Protein 1MID (pdb70)

Solvent-accessible surface area: 5319 Å² total; per-residue (Å²): 65,82,60,43,70,0,61,78,50,32,139,49,2,57,90,14,11,68,52,23,127,40,26,52,52,127,0,17,94,10,12,120,65,7,76,94,71,12,127,56,38,38,36,83,40,36,21,14,85,6,55,85,55,54,29,75,71,31,138,99,56,48,82,120,28,12,51,36,9,17,90,116,0,109,18,114,54,96,81,109,57,48,49,70,37,81,7,71,177,11,144

Foldseek 3Di:
DALVLLCVLQVLCLCQQLVHDDPDPSNLVSVVVLLVVLPDQVSQLRNVVNVLVVQVVRHNGRLVSVQCSCVVSVHDDPFRSDNPDDSVPGD

InterPro domains:
  IPR000528 Plant non-specific lipid-transfer protein/Par allergen [PR00382] (28-44)
  IPR000528 Plant non-specific lipid-transfer protein/Par allergen [PR00382] (48-62)
  IPR000528 Plant non-specific lipid-transfer protein/Par allergen [PR00382] (69-84)
  IPR000528 Plant non-specific lipid-transfer protein/Par allergen [PR00382] (86-103)
  IPR000528 Plant non-specific lipid-transfer protein/Par allergen [PR00382] (104-115)
  IPR000528 Plant non-specific lipid-transfer protein/Par allergen [PS00597] (95-116)
  IPR000528 Plant non-specific lipid-transfer protein/Par allergen [PTHR33076] (5-114)
  IPR016140 Bifunctional inhibitor/plant lipid transfer protein/seed storage helical domain [PF00234] (29-113)
  IPR016140 Bifunctional inhibitor/plant lipid transfer protein/seed storage helical domain [SM00499] (29-113)
  IPR036312 Bifunctional inhibitor/plant lipid transfer protein/seed storage helical domain superfamily [G3DSA:1.10.110.10] (27-117)
  IPR036312 Bifunctional inhibitor/plant lipid transfer protein/seed storage helical domain superfamily [SSF47699] (28-116)

Secondary structure (DSSP, 8-state):
--HHHHHHHHGGGHHHHTT-S---HHHHHHHHHHHHH--SHHHHHHHHHHHHHHHHT-TT--HHHHHHHHHHTT----S---TT--GGG--

B-factor: mean 20.61, std 9.55, range [7.68, 61.74]

Nearest PDB structures (foldseek):
  1mid-assembly1_A  TM=1.011E+00  e=1.167E-16  Hordeum vulgare
  3gsh-assembly2_B  TM=9.523E-01  e=2.326E-13  Hordeum vulgare
  1bwo-assembly2_B  TM=9.640E-01  e=4.144E-11  Triticum aestivum
  1uva-assembly1_A-2  TM=9.553E-01  e=1.606E-10  Oryza sativa
  1uvc-assembly1_A  TM=9.600E-01  e=2.155E-10  Oryza sativa

Structure (mmCIF, N/CA/C/O backbone):
data_1MID
#
_entry.id   1MID
#
_cell.length_a   34.296
_cell.length_b   26.992
_cell.length_c   37.615
_cell.angle_alpha   90.00
_cell.angle_beta   89.95
_cell.angle_gamma   90.00
#
_symmetry.space_group_name_H-M   'P 1 21 1'
#
loop_
_entity.id
_entity.type
_entity.pdbx_description
1 polymer 'nonspecific lipid-transfer protein 1'
2 non-polymer [2-((1-OXODODECANOXY-(2-HYDROXY-3-PROPANYL))-PHOSPHONATE-OXY)-ETHYL]-TRIMETHYLAMMONIUM
3 water water
#
loop_
_atom_site.group_PDB
_atom_site.id
_atom_site.type_symbol
_atom_site.label_atom_id
_atom_site.label_alt_id
_atom_site.label_comp_id
_atom_site.label_asym_id
_atom_site.label_entity_id
_atom_site.label_seq_id
_atom_site.pdbx_PDB_ins_code
_atom_site.Cartn_x
_atom_site.Cartn_y
_atom_site.Cartn_z
_atom_site.occupancy
_atom_site.B_iso_or_equiv
_atom_site.auth_seq_id
_atom_site.auth_comp_id
_atom_site.auth_asym_id
_atom_site.auth_atom_id
_atom_site.pdbx_PDB_model_num
ATOM 1 N N . LEU A 1 1 ? 21.605 -9.172 13.736 1.00 23.19 1 LEU A N 1
ATOM 2 C CA . LEU A 1 1 ? 20.323 -8.729 13.116 1.00 20.04 1 LEU A CA 1
ATOM 3 C C . LEU A 1 1 ? 19.898 -9.615 11.952 1.00 16.62 1 LEU A C 1
ATOM 4 O O . LEU A 1 1 ? 20.690 -9.898 11.061 1.00 15.97 1 LEU A O 1
ATOM 9 N N . ASN A 1 2 ? 18.649 -10.067 11.983 1.00 13.45 2 ASN A N 1
ATOM 10 C CA . ASN A 1 2 ? 18.088 -10.861 10.899 1.00 12.20 2 ASN A CA 1
ATOM 11 C C . ASN A 1 2 ? 16.618 -10.460 10.748 1.00 10.83 2 ASN A C 1
ATOM 12 O O . ASN A 1 2 ? 16.124 -9.634 11.516 1.00 9.90 2 ASN A O 1
ATOM 17 N N . CYS A 1 3 ? 15.928 -11.013 9.755 1.00 9.76 3 CYS A N 1
ATOM 18 C CA . CYS A 1 3 ? 14.533 -10.655 9.511 1.00 9.34 3 CYS A CA 1
ATOM 19 C C . CYS A 1 3 ? 13.559 -11.000 10.616 1.00 9.18 3 CYS A C 1
ATOM 20 O O . CYS A 1 3 ? 12.565 -10.301 10.805 1.00 9.69 3 CYS A O 1
ATOM 23 N N . GLY A 1 4 ? 13.828 -12.084 11.333 1.00 10.56 4 GLY A N 1
ATOM 24 C CA . GLY A 1 4 ? 12.948 -12.462 12.415 1.00 9.86 4 GLY A CA 1
ATOM 25 C C . GLY A 1 4 ? 12.984 -11.357 13.448 1.00 10.47 4 GLY A C 1
ATOM 26 O O . GLY A 1 4 ? 11.957 -10.966 14.007 1.00 10.59 4 GLY A O 1
ATOM 27 N N . GLN A 1 5 ? 14.177 -10.837 13.707 1.00 10.51 5 GLN A N 1
ATOM 28 C CA . GLN A 1 5 ? 14.305 -9.773 14.687 1.00 10.20 5 GLN A CA 1
ATOM 29 C C . GLN A 1 5 ? 13.584 -8.527 14.195 1.00 10.79 5 GLN A C 1
ATOM 30 O O . GLN A 1 5 ? 12.875 -7.8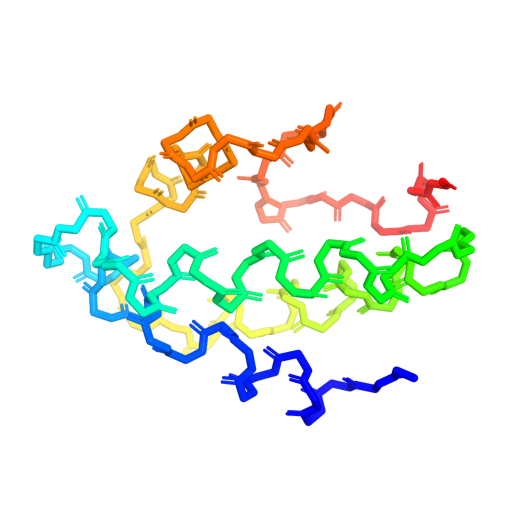75 14.959 1.00 11.27 5 GLN A O 1
ATOM 36 N N . VAL A 1 6 ? 13.751 -8.203 12.917 1.00 9.65 6 VAL A N 1
ATOM 37 C CA . VAL A 1 6 ? 13.082 -7.036 12.351 1.00 8.81 6 VAL A CA 1
ATOM 38 C C . VAL A 1 6 ? 11.565 -7.172 12.520 1.00 9.22 6 VAL A C 1
ATOM 39 O O . VAL A 1 6 ? 10.896 -6.227 12.933 1.00 9.00 6 VAL A O 1
ATOM 43 N N . ASP A 1 7 ? 11.026 -8.350 12.210 1.00 8.90 7 ASP A N 1
ATOM 44 C CA . ASP A 1 7 ? 9.592 -8.573 12.338 1.00 10.72 7 ASP A CA 1
ATOM 45 C C . ASP A 1 7 ? 9.120 -8.338 13.762 1.00 11.36 7 ASP A C 1
ATOM 46 O O . ASP A 1 7 ? 8.090 -7.702 13.983 1.00 13.02 7 ASP A O 1
ATOM 51 N N . SER A 1 8 ? 9.855 -8.871 14.731 1.00 10.18 8 SER A N 1
ATOM 52 C CA . SER A 1 8 ? 9.464 -8.711 16.124 1.00 11.51 8 SER A CA 1
ATOM 53 C C . SER A 1 8 ? 9.461 -7.249 16.546 1.00 11.55 8 SER A C 1
ATOM 54 O O . SER A 1 8 ? 8.527 -6.784 17.193 1.00 12.22 8 SER A O 1
ATOM 57 N N . LYS A 1 9 ? 10.509 -6.523 16.181 1.00 12.25 9 LYS A N 1
ATOM 58 C CA . LYS A 1 9 ? 10.608 -5.114 16.540 1.00 13.06 9 LYS A CA 1
ATOM 59 C C . LYS A 1 9 ? 9.493 -4.262 15.921 1.00 13.27 9 LYS A C 1
ATOM 60 O O . LYS A 1 9 ? 8.919 -3.404 16.593 1.00 11.31 9 LYS A O 1
ATOM 66 N N . MET A 1 10 ? 9.185 -4.529 14.651 1.00 13.27 10 MET A N 1
ATOM 67 C CA . MET A 1 10 ? 8.183 -3.773 13.892 1.00 13.15 10 MET A CA 1
ATOM 68 C C . MET A 1 10 ? 6.734 -4.224 13.987 1.00 13.99 10 MET A C 1
ATOM 69 O O . MET A 1 10 ? 5.835 -3.481 13.588 1.00 13.50 10 MET A O 1
ATOM 74 N N . LYS A 1 11 ? 6.495 -5.427 14.495 1.00 14.16 11 LYS A N 1
ATOM 75 C CA . LYS A 1 11 ? 5.132 -5.936 14.570 1.00 16.09 11 LYS A CA 1
ATOM 76 C C . LYS A 1 11 ? 4.135 -4.980 15.238 1.00 15.55 11 LYS A C 1
ATOM 77 O O . LYS A 1 11 ? 3.006 -4.826 14.761 1.00 16.36 11 LYS A O 1
ATOM 83 N N . PRO A 1 12 ? 4.533 -4.320 16.341 1.00 14.36 12 PRO A N 1
ATOM 84 C CA . PRO A 1 12 ? 3.608 -3.397 17.005 1.00 13.84 12 PRO A CA 1
ATOM 85 C C . PRO A 1 12 ? 3.130 -2.268 16.088 1.00 13.71 12 PRO A C 1
ATOM 86 O O . PRO A 1 12 ? 2.150 -1.591 16.394 1.00 13.83 12 PRO A O 1
ATOM 90 N N . CYS A 1 13 ? 3.834 -2.072 14.974 1.00 12.81 13 CYS A N 1
ATOM 91 C CA . CYS A 1 13 ? 3.500 -1.029 14.009 1.00 12.70 13 CYS A CA 1
ATOM 92 C C . CYS A 1 13 ? 2.551 -1.528 12.940 1.00 13.29 13 CYS A C 1
ATOM 93 O O . CYS A 1 13 ? 2.034 -0.741 12.149 1.00 14.11 13 CYS A O 1
ATOM 96 N N . LEU A 1 14 ? 2.335 -2.835 12.909 1.00 13.68 14 LEU A N 1
ATOM 97 C CA . LEU A 1 14 ? 1.486 -3.440 11.894 1.00 16.02 14 LEU A CA 1
ATOM 98 C C . LEU A 1 14 ? 0.103 -2.810 11.748 1.00 16.26 14 LEU A C 1
ATOM 99 O O . LEU A 1 14 ? -0.290 -2.428 10.647 1.00 15.71 14 LEU A O 1
ATOM 104 N N . THR A 1 15 ? -0.630 -2.684 12.849 1.00 16.66 15 THR A N 1
ATOM 105 C CA . THR A 1 15 ? -1.968 -2.113 12.769 1.00 19.27 15 THR A CA 1
ATOM 106 C C . THR A 1 15 ? -1.938 -0.689 12.215 1.00 18.47 15 THR A C 1
ATOM 107 O O . THR A 1 15 ? -2.821 -0.293 11.451 1.00 19.08 15 THR A O 1
ATOM 111 N N . TYR A 1 16 ? -0.913 0.076 12.578 1.00 16.02 16 TYR A N 1
ATOM 112 C CA . TYR A 1 16 ? -0.801 1.440 12.084 1.00 14.15 16 TYR A CA 1
ATOM 113 C C . TYR A 1 16 ? -0.555 1.477 10.569 1.00 13.32 16 TYR A C 1
ATOM 114 O O . TYR A 1 16 ? -1.198 2.245 9.854 1.00 12.87 16 TYR A O 1
ATOM 123 N N . VAL A 1 17 ? 0.358 0.650 10.070 1.00 13.30 17 VAL A N 1
ATOM 124 C CA . VAL A 1 17 ? 0.632 0.658 8.640 1.00 15.23 17 VAL A CA 1
ATOM 125 C C . VAL A 1 17 ? -0.518 0.038 7.858 1.00 16.91 17 VAL A C 1
ATOM 126 O O . VAL A 1 17 ? -0.579 0.150 6.635 1.00 19.67 17 VAL A O 1
ATOM 130 N N . GLN A 1 18 ? -1.438 -0.614 8.562 1.00 18.41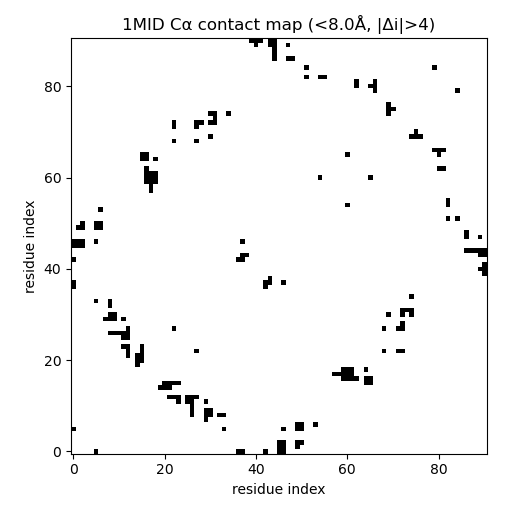 18 GLN A N 1
ATOM 131 C CA . GLN A 1 18 ? -2.591 -1.208 7.897 1.00 18.41 18 GLN A CA 1
ATOM 132 C C . GLN A 1 18 ? -3.805 -0.291 7.997 1.00 18.89 18 GLN A C 1
ATOM 133 O O . GLN A 1 18 ? -4.948 -0.735 7.870 1.00 19.43 18 GLN A O 1
ATOM 139 N N . GLY A 1 19 ? -3.545 0.993 8.234 1.00 17.72 19 GLY A N 1
ATOM 140 C CA . GLY A 1 19 ? -4.619 1.970 8.306 1.00 17.57 19 GLY A CA 1
ATOM 141 C C . GLY A 1 19 ? -5.223 2.229 9.672 1.00 17.10 19 GLY A C 1
ATOM 142 O O . GLY A 1 19 ? -6.182 2.994 9.791 1.00 17.49 19 GLY A O 1
ATOM 143 N N . GLY A 1 20 ? -4.676 1.597 10.702 1.00 16.05 20 GLY A N 1
ATOM 144 C CA . GLY A 1 20 ? -5.195 1.801 12.036 1.00 15.79 20 GLY A CA 1
ATOM 145 C C . GLY A 1 20 ? -4.554 3.022 12.653 1.00 17.26 20 GLY A C 1
ATOM 146 O O . GLY A 1 20 ? -3.748 3.688 12.011 1.00 17.63 20 GLY A O 1
ATOM 147 N N . PRO A 1 21 ? -4.909 3.357 13.901 1.00 18.38 21 PRO A N 1
ATOM 148 C CA . PRO A 1 21 ? -4.332 4.522 14.574 1.00 18.75 21 PRO A CA 1
ATOM 149 C C . PRO A 1 21 ? -2.890 4.237 14.991 1.00 18.28 21 PRO A C 1
ATOM 150 O O . PRO A 1 21 ? -2.448 3.088 14.987 1.00 18.04 21 PRO A O 1
ATOM 154 N N . GLY A 1 22 ? -2.162 5.287 15.344 1.00 17.90 22 GLY A N 1
ATOM 155 C CA . GLY A 1 22 ? -0.784 5.112 15.749 1.00 17.57 22 GLY A CA 1
ATOM 156 C C . GLY A 1 22 ? 0.099 6.185 15.151 1.00 17.22 22 GLY A C 1
ATOM 157 O O . GLY A 1 22 ? -0.398 7.206 14.679 1.00 17.84 22 GLY A O 1
ATOM 158 N N . PRO A 1 23 ? 1.422 5.981 15.160 1.00 16.60 23 PRO A N 1
ATOM 159 C CA . PRO A 1 23 ? 2.071 4.787 15.709 1.00 16.38 23 PRO A CA 1
ATOM 160 C C . PRO A 1 23 ? 1.964 4.722 17.230 1.00 16.10 23 PRO A C 1
ATOM 161 O O . PRO A 1 23 ? 2.038 5.743 17.910 1.00 17.23 23 PRO A O 1
ATOM 165 N N . SER A 1 24 ? 1.771 3.519 17.756 1.00 15.66 24 SER A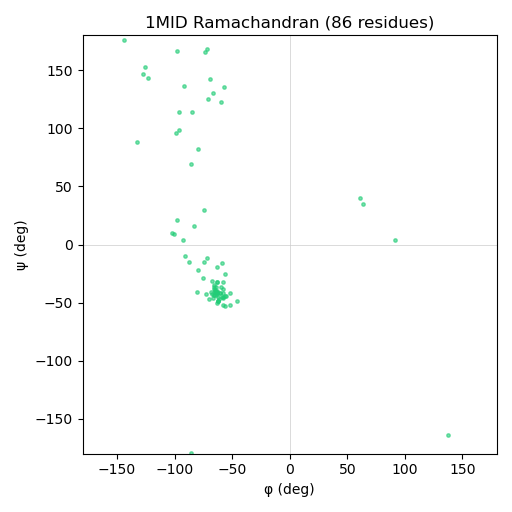 N 1
ATOM 166 C CA . SER A 1 24 ? 1.662 3.327 19.196 1.00 16.89 24 SER A CA 1
ATOM 167 C C . SER A 1 24 ? 3.034 3.508 19.829 1.00 17.53 24 SER A C 1
ATOM 168 O O . SER A 1 24 ? 4.049 3.549 19.136 1.00 16.50 24 SER A O 1
ATOM 171 N N . GLY A 1 25 ? 3.060 3.609 21.151 1.00 18.68 25 GLY A N 1
ATOM 172 C CA . GLY A 1 25 ? 4.326 3.757 21.839 1.00 18.56 25 GLY A CA 1
ATOM 173 C C . GLY A 1 25 ? 5.159 2.506 21.631 1.00 18.77 25 GLY A C 1
ATOM 174 O O . GLY A 1 25 ? 6.380 2.588 21.501 1.00 17.49 25 GLY A O 1
ATOM 175 N N . GLU A 1 26 ? 4.504 1.347 21.602 1.00 18.40 26 GLU A N 1
ATOM 176 C CA . GLU A 1 26 ? 5.204 0.084 21.405 1.00 20.06 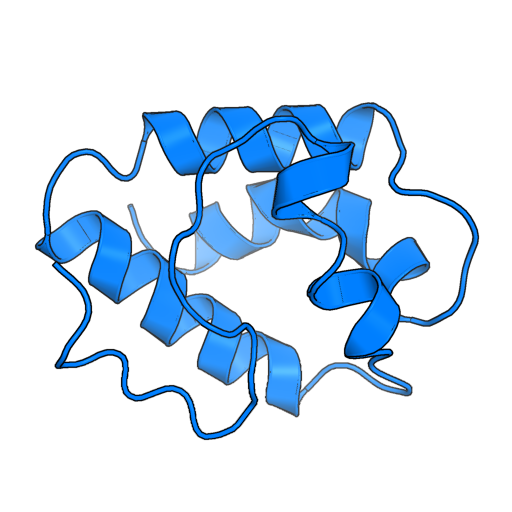26 GLU A CA 1
ATOM 177 C C . GLU A 1 26 ? 5.811 0.040 20.018 1.00 18.67 26 GLU A C 1
ATOM 178 O O . GLU A 1 26 ? 6.914 -0.471 19.831 1.00 18.94 26 GLU A O 1
ATOM 184 N N . CYS A 1 27 ? 5.084 0.570 19.042 1.00 16.37 27 CYS A N 1
ATOM 185 C CA . CYS A 1 27 ? 5.594 0.600 17.685 1.00 14.75 27 CYS A CA 1
ATOM 186 C C . CYS A 1 27 ? 6.858 1.451 17.656 1.00 14.33 27 CYS A C 1
ATOM 187 O O . CYS A 1 27 ? 7.881 1.029 17.116 1.00 14.75 27 CYS A O 1
ATOM 190 N N . CYS A 1 28 ? 6.799 2.642 18.247 1.00 12.72 28 CYS A N 1
ATOM 191 C CA . CYS A 1 28 ? 7.963 3.520 18.265 1.00 13.37 28 CYS A CA 1
ATOM 192 C C . CYS A 1 28 ? 9.139 2.969 19.071 1.00 12.98 28 CYS A C 1
ATOM 193 O 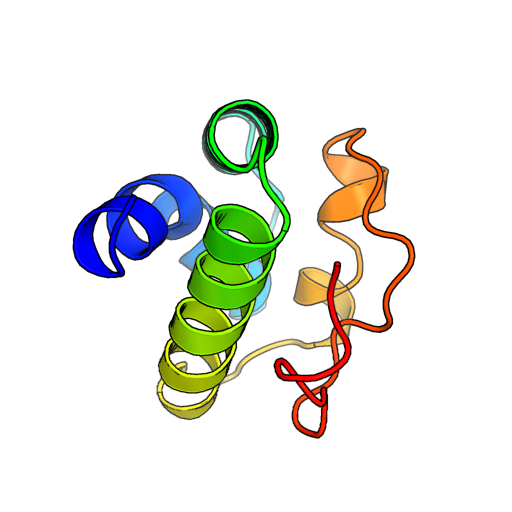O . CYS A 1 28 ? 10.290 3.195 18.706 1.00 12.04 28 CYS A O 1
ATOM 196 N N . ASN A 1 29 ? 8.864 2.260 20.165 1.00 13.88 29 ASN A N 1
ATOM 197 C CA . ASN A 1 29 ? 9.949 1.688 20.957 1.00 14.47 29 ASN A CA 1
ATOM 198 C C . ASN A 1 29 ? 10.663 0.648 20.111 1.00 12.88 29 ASN A C 1
ATOM 199 O O . ASN A 1 29 ? 11.890 0.536 20.148 1.00 13.32 29 ASN A O 1
ATOM 204 N N . GLY A 1 30 ? 9.885 -0.120 19.354 1.00 11.02 30 GLY A N 1
ATOM 205 C CA . GLY A 1 30 ? 10.463 -1.140 18.503 1.00 9.99 30 GLY A CA 1
ATOM 206 C C . GLY A 1 30 ? 11.291 -0.493 17.415 1.00 9.12 30 GLY A C 1
ATOM 207 O O . GLY A 1 30 ? 12.393 -0.942 17.119 1.00 8.44 30 GLY A O 1
ATOM 208 N N . VAL A 1 31 ? 10.756 0.572 16.822 1.00 9.43 31 VAL A N 1
ATOM 209 C CA . VAL A 1 31 ? 11.449 1.290 15.762 1.00 8.42 31 VAL A CA 1
ATOM 210 C C . VAL A 1 31 ? 12.758 1.858 16.283 1.00 8.01 31 VAL A C 1
ATOM 211 O O . VAL A 1 31 ? 13.797 1.728 15.636 1.00 7.73 31 VAL A O 1
ATOM 215 N N . ARG A 1 32 ? 12.709 2.493 17.450 1.00 8.49 32 ARG A N 1
ATOM 216 C CA . ARG A 1 32 ? 13.917 3.068 18.037 1.00 8.81 32 ARG A CA 1
ATOM 217 C C . ARG A 1 32 ? 14.937 1.989 18.359 1.00 8.94 32 ARG A C 1
ATOM 218 O O . ARG A 1 32 ? 16.138 2.162 18.140 1.00 9.04 32 ARG A O 1
ATOM 226 N N . ASP A 1 33 ? 14.464 0.867 18.882 1.00 8.97 33 ASP A N 1
ATOM 227 C CA . ASP A 1 33 ? 15.383 -0.201 19.221 1.00 11.70 33 ASP A CA 1
ATOM 228 C C . ASP A 1 33 ? 15.994 -0.809 17.958 1.00 10.97 33 ASP A C 1
ATOM 229 O O . ASP A 1 33 ? 17.190 -1.104 17.910 1.00 11.66 33 ASP A O 1
ATOM 234 N N . LEU A 1 34 ? 15.181 -0.980 16.925 1.00 10.04 34 LEU A N 1
ATOM 235 C CA . LEU A 1 34 ? 15.691 -1.539 15.685 1.00 9.12 34 LEU A CA 1
ATOM 236 C C . LEU A 1 34 ? 16.722 -0.592 15.088 1.00 9.65 34 LEU A C 1
ATOM 237 O O . LEU A 1 34 ? 17.760 -1.015 14.580 1.00 8.37 34 LEU A O 1
ATOM 242 N N . HIS A 1 35 ? 16.426 0.698 15.157 1.00 9.29 35 HIS A N 1
ATOM 243 C CA . HIS A 1 35 ? 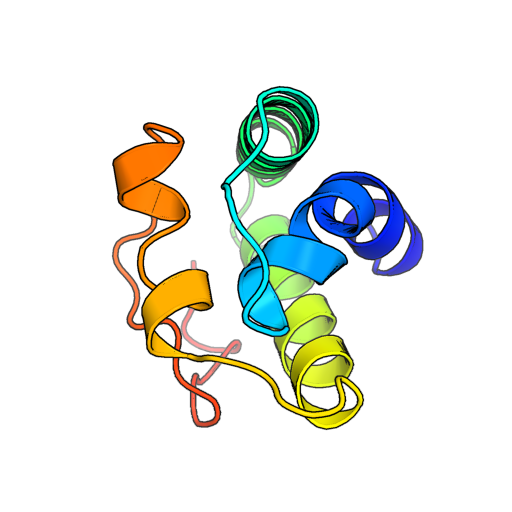17.313 1.718 14.622 1.00 9.91 35 HIS A CA 1
ATOM 244 C C . HIS A 1 35 ? 18.665 1.653 15.334 1.00 10.81 35 HIS A C 1
ATOM 245 O O . HIS A 1 35 ? 19.722 1.759 14.711 1.00 10.19 35 HIS A O 1
ATOM 252 N N . ASN A 1 36 ? 18.622 1.459 16.645 1.00 11.40 36 ASN A N 1
ATOM 253 C CA . ASN A 1 36 ? 19.839 1.370 17.437 1.00 11.97 36 ASN A CA 1
ATOM 254 C C . ASN A 1 36 ? 20.638 0.103 17.106 1.00 11.08 36 ASN A C 1
ATOM 255 O O . ASN A 1 36 ? 21.863 0.103 17.177 1.00 12.54 36 ASN A O 1
ATOM 260 N N . GLN A 1 37 ? 19.955 -0.976 16.740 1.00 10.14 37 GLN A N 1
ATOM 261 C CA . GLN A 1 37 ? 20.659 -2.213 16.416 1.00 10.63 37 GLN A CA 1
ATOM 262 C C . GLN A 1 37 ? 21.245 -2.195 15.020 1.00 11.71 37 GLN A C 1
ATOM 263 O O . GLN A 1 37 ? 22.181 -2.936 14.724 1.00 14.79 37 GLN A O 1
ATOM 269 N N . ALA A 1 38 ? 20.694 -1.347 14.161 1.00 11.12 38 ALA A N 1
ATOM 270 C CA . ALA A 1 38 ? 21.171 -1.238 12.787 1.00 12.26 38 ALA A CA 1
ATOM 271 C C . ALA A 1 38 ? 22.341 -0.257 12.773 1.00 13.81 38 ALA A C 1
ATOM 272 O O . ALA A 1 38 ? 22.237 0.838 12.228 1.00 13.59 38 ALA A O 1
ATOM 274 N N . GLN A 1 39 ? 23.453 -0.679 13.375 1.00 14.05 39 GLN A N 1
ATOM 275 C CA . GLN A 1 39 ? 24.657 0.135 13.500 1.00 16.36 39 GLN A CA 1
ATOM 276 C C . GLN A 1 39 ? 25.538 0.175 12.261 1.00 16.41 39 GLN A C 1
ATOM 277 O O . GLN A 1 39 ? 26.082 1.221 11.917 1.00 17.95 39 GLN A O 1
ATOM 283 N N . SER A 1 40 ? 25.696 -0.964 11.602 1.00 15.44 40 SER A N 1
ATOM 284 C CA . SER A 1 40 ? 26.537 -1.024 10.420 1.00 16.21 40 SER A CA 1
ATOM 285 C C . SER A 1 40 ? 25.710 -0.921 9.151 1.00 15.60 40 SER A C 1
ATOM 286 O O . SER A 1 40 ? 24.491 -1.064 9.180 1.00 14.92 40 SER A O 1
ATOM 289 N N . SER A 1 41 ? 26.393 -0.680 8.037 1.00 14.50 41 SER A N 1
ATOM 290 C CA . SER A 1 41 ? 25.736 -0.586 6.741 1.00 13.22 41 SER A CA 1
ATOM 291 C C . SER A 1 41 ? 24.997 -1.892 6.489 1.00 12.64 41 SER A C 1
ATOM 292 O O . SER A 1 41 ? 23.868 -1.902 5.999 1.00 11.56 41 SER A O 1
ATOM 295 N N . GLY A 1 42 ? 25.653 -2.994 6.837 1.00 13.41 42 GLY A N 1
ATOM 296 C CA . GLY A 1 42 ? 25.070 -4.308 6.650 1.00 13.76 42 GLY A CA 1
ATOM 297 C C . GLY A 1 42 ? 23.778 -4.486 7.419 1.00 13.59 42 GLY A C 1
ATOM 298 O O . GLY A 1 42 ? 22.824 -5.072 6.905 1.00 13.76 42 GLY A O 1
ATOM 299 N N . ASP A 1 43 ? 23.740 -3.994 8.652 1.00 12.99 43 ASP A N 1
ATOM 300 C CA . ASP A 1 43 ? 22.537 -4.119 9.455 1.00 12.45 43 ASP A CA 1
ATOM 301 C C . ASP A 1 43 ? 21.438 -3.272 8.849 1.00 10.89 43 ASP A C 1
ATOM 302 O O . ASP A 1 43 ? 20.292 -3.702 8.770 1.00 9.25 43 ASP A O 1
ATOM 307 N N . ARG A 1 44 ? 21.783 -2.063 8.421 1.00 9.54 44 ARG A N 1
ATOM 308 C CA . ARG A 1 44 ? 20.778 -1.192 7.826 1.00 9.48 44 ARG A CA 1
ATOM 309 C C . ARG A 1 44 ? 20.238 -1.816 6.544 1.00 10.12 44 ARG A C 1
ATOM 310 O O . ARG A 1 44 ? 19.039 -1.762 6.284 1.00 10.87 44 ARG A O 1
ATOM 318 N N . GLN A 1 45 ? 21.114 -2.422 5.752 1.00 10.08 45 GLN A N 1
ATOM 319 C CA . GLN A 1 45 ? 20.676 -3.065 4.527 1.00 10.26 45 GLN A CA 1
ATOM 320 C C . GLN A 1 45 ? 19.786 -4.254 4.859 1.00 11.16 45 GLN A C 1
ATOM 321 O O . GLN A 1 45 ? 18.820 -4.532 4.145 1.00 10.79 45 GLN A O 1
ATOM 327 N N . THR A 1 46 ? 20.110 -4.958 5.942 1.00 11.03 46 THR A N 1
ATOM 328 C CA . THR A 1 46 ? 19.314 -6.103 6.370 1.00 11.39 46 THR A CA 1
ATOM 329 C C . THR A 1 46 ? 17.916 -5.631 6.723 1.00 11.00 46 THR A C 1
ATOM 330 O O . THR A 1 46 ? 16.928 -6.218 6.287 1.00 11.96 46 THR A O 1
ATOM 334 N N . VAL A 1 47 ? 17.833 -4.570 7.521 1.00 10.28 47 VAL A N 1
ATOM 335 C CA . VAL A 1 47 ? 16.538 -4.025 7.911 1.00 10.09 47 VAL A CA 1
ATOM 336 C C . VAL A 1 47 ? 15.739 -3.704 6.657 1.00 9.82 47 VAL A C 1
ATOM 337 O O . VAL A 1 47 ? 14.548 -4.003 6.574 1.00 10.19 47 VAL A O 1
ATOM 341 N N . CYS A 1 48 ? 16.409 -3.095 5.683 1.00 8.62 48 CYS A N 1
ATOM 342 C CA . CYS A 1 48 ? 15.770 -2.721 4.434 1.00 9.55 48 CYS A CA 1
ATOM 343 C C . CYS A 1 48 ? 15.282 -3.955 3.677 1.00 10.66 48 CYS A C 1
ATOM 344 O O . CYS A 1 48 ? 14.125 -4.006 3.266 1.00 11.01 48 CYS A O 1
ATOM 347 N N . ASN A 1 49 ? 16.156 -4.946 3.500 1.00 11.04 49 ASN A N 1
ATOM 348 C CA . ASN A 1 49 ? 15.774 -6.158 2.785 1.00 12.34 49 ASN A CA 1
ATOM 349 C C . ASN A 1 49 ? 14.589 -6.827 3.467 1.00 11.65 49 ASN A C 1
ATOM 350 O O . ASN A 1 49 ? 13.633 -7.230 2.802 1.00 12.20 49 ASN A O 1
ATOM 355 N N . CYS A 1 50 ? 14.639 -6.927 4.793 1.00 10.87 50 CYS A N 1
ATOM 356 C CA . CYS A 1 50 ? 13.567 -7.562 5.557 1.00 11.05 50 CYS A CA 1
ATOM 357 C C . CYS A 1 50 ? 12.226 -6.841 5.469 1.00 12.41 50 CYS A C 1
ATOM 358 O O . CYS A 1 50 ? 11.189 -7.478 5.325 1.00 13.27 50 CYS A O 1
ATOM 361 N N . LEU A 1 51 ? 12.246 -5.517 5.568 1.00 12.50 51 LEU A N 1
ATOM 362 C CA . LEU A 1 51 ? 11.013 -4.740 5.490 1.00 14.48 51 LEU A CA 1
ATOM 363 C C . LEU A 1 51 ? 10.501 -4.654 4.057 1.00 15.00 51 LEU A C 1
ATOM 364 O O . LEU A 1 51 ? 9.300 -4.517 3.816 1.00 15.91 51 LEU A O 1
ATOM 369 N N . LYS A 1 52 ? 11.419 -4.721 3.105 1.00 16.21 52 LYS A N 1
ATOM 370 C CA . LYS A 1 52 ? 11.035 -4.664 1.708 1.00 18.93 52 LYS A CA 1
ATOM 371 C C . LYS A 1 52 ? 10.206 -5.922 1.439 1.00 20.86 52 LYS A C 1
ATOM 372 O O . LYS A 1 52 ? 9.177 -5.868 0.765 1.00 21.36 52 LYS A O 1
ATOM 378 N N . GLY A 1 53 ? 10.642 -7.047 2.000 1.00 21.83 53 GLY A N 1
ATOM 379 C CA . GLY A 1 53 ? 9.915 -8.294 1.822 1.00 25.32 53 GLY A CA 1
ATOM 380 C C . GLY A 1 53 ? 8.618 -8.314 2.615 1.00 27.13 53 GLY A C 1
ATOM 381 O O . GLY A 1 53 ? 7.583 -8.759 2.120 1.00 28.17 53 GLY A O 1
ATOM 382 N N . ILE A 1 54 ? 8.673 -7.834 3.853 1.00 29.26 54 ILE A N 1
ATOM 383 C CA . ILE A 1 54 ? 7.496 -7.786 4.719 1.00 31.61 54 ILE A CA 1
ATOM 384 C C . ILE A 1 54 ? 6.381 -6.967 4.071 1.00 32.59 54 ILE A C 1
ATOM 385 O O . ILE A 1 54 ? 5.248 -7.426 3.961 1.00 33.77 54 ILE A O 1
ATOM 390 N N . ALA A 1 55 ? 6.718 -5.752 3.647 1.00 33.58 55 ALA A N 1
ATOM 391 C CA . ALA A 1 55 ? 5.764 -4.839 3.023 1.00 33.22 55 ALA A CA 1
ATOM 392 C C . ALA A 1 55 ? 4.890 -5.499 1.961 1.00 33.75 55 ALA A C 1
ATOM 393 O O . ALA A 1 55 ? 3.669 -5.344 1.970 1.00 33.10 55 ALA A O 1
ATOM 395 N N . ARG A 1 56 ? 5.514 -6.232 1.046 1.00 34.40 56 ARG A N 1
ATOM 396 C CA . ARG A 1 56 ? 4.762 -6.891 -0.006 1.00 34.34 56 ARG A CA 1
ATOM 397 C C . ARG A 1 56 ? 3.673 -7.822 0.500 1.00 34.06 56 ARG A C 1
ATOM 398 O O . ARG A 1 56 ? 2.693 -8.075 -0.199 1.00 35.03 56 ARG A O 1
ATOM 399 N N . GLY A 1 57 ? 3.835 -8.331 1.717 1.00 33.54 57 GLY A N 1
ATOM 400 C CA . GLY A 1 57 ? 2.850 -9.245 2.267 1.00 31.46 57 GLY A CA 1
ATOM 401 C C . GLY A 1 57 ? 1.871 -8.637 3.255 1.00 30.84 57 GLY A C 1
ATOM 402 O O . GLY A 1 57 ? 1.107 -9.363 3.891 1.00 31.72 57 GLY A O 1
ATOM 403 N N . ILE A 1 58 ? 1.883 -7.314 3.390 1.00 29.82 58 ILE A N 1
ATOM 404 C CA . ILE A 1 58 ? 0.978 -6.638 4.316 1.00 28.01 58 ILE A CA 1
ATOM 405 C C . ILE A 1 58 ? -0.265 -6.130 3.608 1.00 27.03 58 ILE A C 1
ATOM 406 O O . ILE A 1 58 ? -0.202 -5.231 2.768 1.00 27.02 58 ILE A O 1
ATOM 411 N N . HIS A 1 59 ? -1.400 -6.709 3.971 1.00 26.98 59 HIS A N 1
ATOM 412 C CA . HIS A 1 59 ? -2.684 -6.336 3.390 1.00 26.78 59 HIS A CA 1
ATOM 413 C C . HIS A 1 59 ? -3.060 -4.905 3.778 1.00 24.33 59 HIS A C 1
ATOM 414 O O . HIS A 1 59 ? -2.998 -4.533 4.950 1.00 24.04 59 HIS A O 1
ATOM 421 N N . ASN A 1 60 ? -3.439 -4.105 2.788 1.00 21.54 60 ASN A N 1
ATOM 422 C CA . ASN A 1 60 ? -3.830 -2.724 3.026 1.00 21.96 60 ASN A CA 1
ATOM 423 C C . ASN A 1 60 ? -2.690 -1.878 3.560 1.00 22.07 60 ASN A C 1
ATOM 424 O O . ASN A 1 60 ? -2.908 -0.989 4.379 1.00 22.03 60 ASN A O 1
ATOM 429 N N . LEU A 1 61 ? -1.474 -2.152 3.107 1.00 22.74 61 LEU A N 1
ATOM 430 C CA . LEU A 1 61 ? -0.324 -1.384 3.561 1.00 23.83 61 LEU A CA 1
ATOM 431 C C . LEU A 1 61 ? -0.514 0.088 3.217 1.00 23.59 61 LEU A C 1
ATOM 432 O O . LEU A 1 61 ? -0.707 0.448 2.059 1.00 23.53 61 LEU A O 1
ATOM 437 N N . ASN A 1 62 ? -0.467 0.935 4.235 1.00 24.26 62 ASN A N 1
ATOM 438 C CA . ASN A 1 62 ? -0.623 2.369 4.047 1.00 25.07 62 ASN A CA 1
ATOM 439 C C . ASN A 1 62 ? 0.772 2.977 4.031 1.00 24.92 62 ASN A C 1
ATOM 440 O O . ASN A 1 62 ? 1.344 3.242 5.087 1.00 22.96 62 ASN A O 1
ATOM 445 N N . LEU A 1 63 ? 1.323 3.189 2.839 1.00 25.13 63 LEU A N 1
ATOM 446 C CA . LEU A 1 63 ? 2.663 3.753 2.712 1.00 27.31 63 LEU A CA 1
ATOM 447 C C . LEU A 1 63 ? 2.820 5.114 3.380 1.00 27.90 63 LEU A C 1
ATOM 448 O O . LEU A 1 63 ? 3.900 5.443 3.874 1.00 27.70 63 LEU A O 1
ATOM 453 N N . ASN A 1 64 ? 1.753 5.908 3.395 1.00 28.13 64 ASN A N 1
ATOM 454 C CA . ASN A 1 64 ? 1.823 7.221 4.024 1.00 28.47 64 ASN A CA 1
ATOM 455 C C . ASN A 1 64 ? 2.048 7.057 5.522 1.00 26.43 64 ASN A C 1
ATOM 456 O O . ASN A 1 64 ? 2.813 7.810 6.131 1.00 25.10 64 ASN A O 1
ATOM 461 N N . ASN A 1 65 ? 1.387 6.066 6.114 1.00 22.57 65 ASN A N 1
ATOM 462 C CA . ASN A 1 65 ? 1.564 5.807 7.533 1.00 20.45 65 ASN A CA 1
ATOM 463 C C . ASN A 1 65 ? 2.971 5.250 7.739 1.00 17.03 65 ASN A C 1
ATOM 464 O O . ASN A 1 65 ? 3.693 5.706 8.622 1.00 17.72 65 ASN A O 1
ATOM 469 N N . ALA A 1 66 ? 3.359 4.284 6.909 1.00 14.56 66 ALA A N 1
ATOM 470 C CA . ALA A 1 66 ? 4.691 3.681 6.992 1.00 14.69 66 ALA A CA 1
ATOM 471 C C . ALA A 1 66 ? 5.779 4.745 6.883 1.00 14.48 66 ALA A C 1
ATOM 472 O O . ALA A 1 66 ? 6.754 4.732 7.631 1.00 14.68 66 ALA A O 1
ATOM 474 N N . ALA A 1 67 ? 5.602 5.667 5.945 1.00 13.71 67 ALA A N 1
ATOM 475 C CA . ALA A 1 67 ? 6.574 6.729 5.726 1.00 14.81 67 A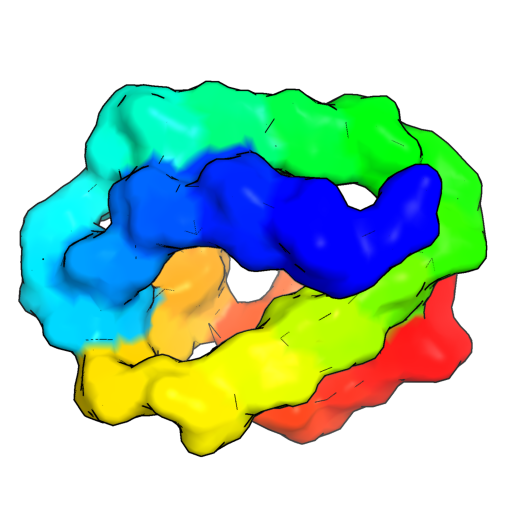LA A CA 1
ATOM 476 C C . ALA A 1 67 ? 6.641 7.737 6.866 1.00 14.24 67 ALA A C 1
ATOM 477 O O . ALA A 1 67 ? 7.653 8.409 7.043 1.00 15.75 67 ALA A O 1
ATOM 479 N N A SER A 1 68 ? 5.562 7.837 7.635 0.50 13.76 68 SER A N 1
ATOM 480 N N B SER A 1 68 ? 5.571 7.845 7.643 0.50 13.77 68 SER A N 1
ATOM 481 C CA A SER A 1 68 ? 5.505 8.771 8.752 0.50 14.25 68 SER A CA 1
ATOM 482 C CA B SER A 1 68 ? 5.556 8.791 8.751 0.50 14.20 68 SER A CA 1
ATOM 483 C C A SER A 1 68 ? 6.110 8.191 10.028 0.50 13.83 68 SER A C 1
ATOM 484 C C B SER A 1 68 ? 6.168 8.203 10.017 0.50 13.73 68 SER A C 1
ATOM 485 O O A SER A 1 68 ? 6.294 8.903 11.017 0.50 15.73 68 SER A O 1
ATOM 486 O O B SER A 1 68 ? 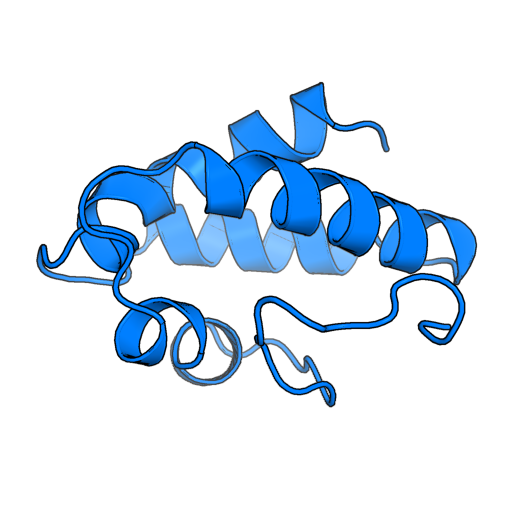6.412 8.921 10.988 0.50 15.44 68 SER A O 1
ATOM 491 N N . ILE A 1 69 ? 6.419 6.900 10.015 1.00 12.10 69 ILE A N 1
ATOM 492 C CA . ILE A 1 69 ? 6.985 6.265 11.196 1.00 12.47 69 ILE A CA 1
ATOM 493 C C . ILE A 1 69 ? 8.306 6.863 11.677 1.00 11.92 69 ILE A C 1
ATOM 494 O O . ILE A 1 69 ? 8.450 7.153 12.858 1.00 14.02 69 ILE A O 1
ATOM 499 N N . PRO A 1 70 ? 9.277 7.085 10.777 1.00 12.00 70 PRO A N 1
ATOM 500 C CA . PRO A 1 70 ? 10.542 7.658 11.250 1.00 11.67 70 PRO A CA 1
ATOM 501 C C . PRO A 1 70 ? 10.365 8.986 11.995 1.00 14.14 70 PRO A C 1
ATOM 502 O O . PRO A 1 70 ? 10.832 9.139 13.124 1.00 13.80 70 PRO A O 1
ATOM 506 N N . SER A 1 71 ? 9.682 9.940 11.374 1.00 15.41 71 SER A N 1
ATOM 507 C CA . SER A 1 71 ? 9.482 11.235 12.009 1.00 17.49 71 SER A CA 1
ATOM 508 C C . SER A 1 71 ? 8.675 11.144 13.302 1.00 17.18 71 SER A C 1
ATOM 509 O O . SER A 1 71 ? 9.066 11.702 14.328 1.00 17.57 71 SER A O 1
ATOM 512 N N . LYS A 1 72 ? 7.553 10.438 13.257 1.00 16.33 72 LYS A N 1
ATOM 513 C CA . LYS A 1 72 ? 6.714 10.316 14.437 1.00 16.98 72 LYS A CA 1
ATOM 514 C C . LYS A 1 72 ? 7.409 9.592 15.578 1.00 17.50 72 LYS A C 1
ATOM 515 O O . LYS A 1 72 ? 7.178 9.899 16.750 1.00 17.95 72 LYS A O 1
ATOM 521 N N . CYS A 1 73 ? 8.273 8.643 15.232 1.00 15.19 73 CYS A N 1
ATOM 522 C CA . CYS A 1 73 ? 9.003 7.877 16.228 1.00 14.95 73 CYS A CA 1
ATOM 523 C C . CYS A 1 73 ? 10.362 8.485 16.558 1.00 14.28 73 CYS A C 1
ATOM 524 O O . CYS A 1 73 ? 11.141 7.914 17.324 1.00 13.09 73 CYS A O 1
ATOM 527 N N . ASN A 1 74 ? 10.639 9.637 15.959 1.00 13.35 74 ASN A N 1
ATOM 528 C CA . ASN A 1 74 ? 11.872 10.376 16.195 1.00 13.14 74 ASN A CA 1
ATOM 529 C C . ASN A 1 74 ? 13.164 9.648 15.841 1.00 12.93 74 ASN A C 1
ATOM 530 O O . ASN A 1 74 ? 14.146 9.725 16.579 1.00 12.50 74 ASN A O 1
ATOM 535 N N . VAL A 1 75 ? 13.169 8.927 14.727 1.00 12.06 75 VAL A N 1
ATOM 536 C CA . VAL A 1 75 ? 14.391 8.261 14.301 1.00 10.67 75 VAL A CA 1
ATOM 537 C C . VAL A 1 75 ? 14.702 8.751 12.907 1.00 11.29 75 VAL A C 1
ATOM 538 O O . VAL A 1 75 ? 13.806 8.976 12.099 1.00 10.88 75 VAL A O 1
ATOM 542 N N . ASN A 1 76 ? 15.983 8.918 12.631 1.00 9.68 76 ASN A N 1
ATOM 543 C CA . ASN A 1 76 ? 16.407 9.406 11.338 1.00 11.48 76 ASN A CA 1
ATOM 544 C C . ASN A 1 76 ? 16.530 8.308 10.296 1.00 11.75 76 ASN A C 1
ATOM 545 O O . ASN A 1 76 ? 17.370 7.415 10.407 1.00 11.85 76 ASN A O 1
ATOM 550 N N . VAL A 1 77 ? 15.674 8.378 9.287 1.00 10.42 77 VAL A N 1
ATOM 551 C CA . VAL A 1 77 ? 15.694 7.422 8.189 1.00 10.62 77 VAL A CA 1
ATOM 552 C C . VAL A 1 77 ? 15.623 8.318 6.955 1.00 12.51 77 VAL A C 1
ATOM 553 O O . VAL A 1 77 ? 14.535 8.637 6.463 1.00 12.86 77 VAL A O 1
ATOM 557 N N . PRO A 1 78 ? 16.793 8.757 6.459 1.00 12.20 78 PRO A N 1
ATOM 558 C CA . PRO A 1 78 ? 16.945 9.634 5.299 1.00 13.26 78 PRO A CA 1
ATOM 559 C C . PRO A 1 78 ? 16.705 8.977 3.960 1.00 15.05 78 PRO A C 1
ATOM 560 O O . PRO A 1 78 ? 17.289 9.380 2.954 1.00 17.58 78 PRO A O 1
ATOM 564 N N . TYR A 1 79 ? 15.849 7.965 3.946 1.00 17.60 79 TYR A N 1
ATOM 565 C CA . TYR A 1 79 ? 15.531 7.268 2.711 1.00 19.71 79 TYR A CA 1
ATOM 566 C C . TYR A 1 79 ? 14.022 7.219 2.537 1.00 20.85 79 TYR A C 1
ATOM 567 O O . TYR A 1 79 ? 13.271 7.143 3.511 1.00 20.35 79 TYR A O 1
ATOM 576 N N . THR A 1 80 ? 13.579 7.271 1.289 1.00 22.27 80 THR A N 1
ATOM 577 C CA . THR A 1 80 ? 12.157 7.225 1.007 1.00 24.51 80 THR A CA 1
ATOM 578 C C . THR A 1 80 ? 11.632 5.824 1.293 1.00 23.87 80 THR A C 1
ATOM 579 O O . THR A 1 80 ? 12.171 4.838 0.797 1.00 24.12 80 THR A O 1
ATOM 583 N N . ILE A 1 81 ? 10.605 5.742 2.129 1.00 25.09 81 ILE A N 1
ATOM 584 C CA . ILE A 1 81 ? 9.998 4.461 2.464 1.00 27.93 81 ILE A CA 1
ATOM 585 C C . ILE A 1 81 ? 9.091 4.121 1.288 1.00 29.75 81 ILE A C 1
ATOM 586 O O . ILE A 1 81 ? 7.888 4.376 1.325 1.00 30.40 81 ILE A O 1
ATOM 591 N N . SER A 1 82 ? 9.678 3.566 0.235 1.00 31.55 82 SER A N 1
ATOM 592 C CA . SER A 1 82 ? 8.923 3.208 -0.955 1.00 33.20 82 SER A CA 1
ATOM 593 C C . SER A 1 82 ? 9.139 1.752 -1.320 1.00 34.42 82 SER A C 1
ATOM 594 O O . SER A 1 82 ? 10.182 1.175 -1.015 1.00 34.78 82 SER A O 1
ATOM 597 N N . PRO A 1 83 ? 8.147 1.163 -1.981 1.00 34.99 83 PRO A N 1
ATOM 598 C CA . PRO A 1 83 ? 8.251 -0.229 -2.385 1.00 33.34 83 PRO A CA 1
ATOM 599 C C . PRO A 1 83 ? 9.451 -0.506 -3.273 1.00 31.02 83 PRO A C 1
ATOM 600 O O . PRO A 1 83 ? 10.089 -1.552 -3.154 1.00 31.58 83 PRO A O 1
ATOM 601 N N . ASP A 1 84 ? 9.757 0.433 -4.163 1.00 28.83 84 ASP A N 1
ATOM 602 C CA . ASP A 1 84 ? 10.881 0.259 -5.060 1.00 25.44 84 ASP A CA 1
ATOM 603 C C . ASP A 1 84 ? 12.209 0.652 -4.441 1.00 24.05 84 ASP A C 1
ATOM 604 O O . ASP A 1 84 ? 13.190 0.836 -5.157 1.00 25.48 84 ASP A O 1
ATOM 605 N N . ILE A 1 85 ? 12.254 0.783 -3.117 1.00 20.29 85 ILE A N 1
ATOM 606 C CA . ILE A 1 85 ? 13.497 1.156 -2.456 1.00 17.26 85 ILE A CA 1
ATOM 607 C C . ILE A 1 85 ? 14.601 0.161 -2.811 1.00 16.29 85 ILE A C 1
ATOM 608 O O . ILE A 1 85 ? 14.383 -1.053 -2.817 1.00 14.91 85 ILE A O 1
ATOM 613 N N . ASP A 1 86 ? 15.780 0.686 -3.128 1.00 13.70 86 ASP A N 1
ATOM 614 C CA . ASP A 1 86 ? 16.906 -0.161 -3.482 1.00 14.22 86 ASP A CA 1
ATOM 615 C C . ASP A 1 86 ? 17.787 -0.376 -2.254 1.00 12.59 86 ASP A C 1
ATOM 616 O O . ASP A 1 86 ? 18.618 0.468 -1.914 1.00 11.65 86 ASP A O 1
ATOM 621 N N . CYS A 1 87 ? 17.604 -1.518 -1.600 1.00 12.88 87 CYS A N 1
ATOM 622 C CA . CYS A 1 87 ? 18.348 -1.848 -0.389 1.00 13.63 87 CYS A CA 1
ATOM 623 C C . CYS A 1 87 ? 19.849 -1.995 -0.548 1.00 14.54 87 CYS A C 1
ATOM 624 O O . CYS A 1 87 ? 20.578 -1.925 0.438 1.00 14.57 87 CYS A O 1
ATOM 627 N N . SER A 1 88 ? 20.312 -2.205 -1.776 1.00 14.40 88 SER A N 1
ATOM 628 C CA . SER A 1 88 ? 21.741 -2.353 -2.016 1.00 15.40 88 SER A CA 1
ATOM 629 C C . SER A 1 88 ? 22.415 -0.991 -1.922 1.00 16.66 88 SER A C 1
ATOM 630 O O . SER A 1 88 ? 23.636 -0.906 -1.816 1.00 16.92 88 SER A O 1
ATOM 633 N N . ARG A 1 89 ? 21.617 0.074 -1.959 1.00 18.05 89 ARG A N 1
ATOM 634 C CA . ARG A 1 89 ? 22.164 1.426 -1.892 1.00 19.85 89 ARG A CA 1
ATOM 635 C C . ARG A 1 89 ? 22.028 2.075 -0.524 1.00 20.57 89 ARG A C 1
ATOM 636 O O . ARG A 1 89 ? 22.270 3.270 -0.367 1.00 23.20 89 ARG A O 1
ATOM 644 N N . ILE A 1 90 ? 21.634 1.284 0.464 1.00 20.25 90 ILE A N 1
ATOM 645 C CA . ILE A 1 90 ? 21.514 1.786 1.820 1.00 21.44 90 ILE A CA 1
ATOM 646 C C . ILE A 1 90 ? 22.852 1.531 2.489 1.00 22.46 90 ILE A C 1
ATOM 647 O O . ILE A 1 90 ? 23.431 0.455 2.332 1.00 22.73 90 ILE A O 1
ATOM 652 N N . TYR A 1 91 ? 23.350 2.515 3.226 1.00 24.59 91 TYR A N 1
ATOM 653 C CA . TYR A 1 91 ? 24.609 2.350 3.944 1.00 25.03 91 TYR A CA 1
ATOM 654 C C . TYR A 1 91 ? 24.536 3.009 5.312 1.00 24.95 91 TYR A C 1
ATOM 655 O O . TYR A 1 91 ? 25.400 2.676 6.154 1.00 24.55 91 TYR A O 1
#

Sequence (91 aa):
LNCGQVDSKMKPCLTYVQGGPGPSGECCNGVRDLHNQAQSSGDRQTVCNCLKGIARGIHNLNLNNAASSIPSKCNVNVPYTISPDIDCSRIY

Organism: Hordeum vulgare (NCBI:txid4513)

Radius of gyration: 11.77 Å; Cα contacts (8 Å, |Δi|>4): 115; chains: 1; bounding box: 32×24×27 Å

CATH classification: 1.10.110.10